Protein AF-A0A376RBI5-F1 (afdb_monomer_lite)

Organism: Escherichia coli (NCBI:txid562)

InterPro domains:
  IPR000683 Gfo/Idh/MocA-like oxidoreductase, N-terminal [PF01408] (3-58)
  IPR023282 Hydroxymethylglutaryl-CoA reductase, N-terminal [G3DSA:1.10.3270.10] (1-54)

pLDDT: mean 80.77, std 11.5, range [34.91, 89.94]

Sequence (66 aa):
MVINCAFIGFGKSTTRYHLPYVLNRKDSWHVAHIFRRHAKPEEQAPIYSHIHLTSDLGRSTKRSRC

Radius of gyration: 11.52 Å; chains: 1; bounding box: 31×20×27 Å

Secondary structure (DSSP, 8-state):
--EEEEEE--SHHIIIIIHHHHHH-TTTEEEEEEE-SS--GGGGSGGGTTSEEES-HHHHHHGGG-

Structure (mmCIF, N/CA/C/O backbone):
data_AF-A0A376RBI5-F1
#
_entry.id   AF-A0A376RBI5-F1
#
loop_
_atom_site.group_PDB
_atom_site.id
_atom_site.type_symbol
_atom_site.label_atom_id
_atom_site.label_alt_id
_atom_site.label_comp_id
_atom_site.label_asym_id
_atom_site.label_entity_id
_atom_site.label_seq_id
_atom_site.pdbx_PDB_ins_code
_atom_site.Cartn_x
_atom_site.Cartn_y
_atom_site.Cartn_z
_atom_site.occupancy
_atom_site.B_iso_or_equiv
_atom_site.auth_seq_id
_atom_site.auth_comp_id
_atom_site.auth_asym_id
_atom_site.auth_atom_id
_atom_site.pdbx_PDB_model_num
ATOM 1 N N . MET A 1 1 ? -17.052 -1.569 10.294 1.00 70.50 1 MET A N 1
ATOM 2 C CA . MET A 1 1 ? -17.128 -1.960 8.868 1.00 70.50 1 MET A CA 1
ATOM 3 C C . MET A 1 1 ? -15.731 -1.816 8.292 1.00 70.50 1 MET A C 1
ATOM 5 O O . MET A 1 1 ? -15.176 -0.738 8.436 1.00 70.50 1 MET A O 1
ATOM 9 N N . VAL A 1 2 ? -15.162 -2.875 7.709 1.00 79.25 2 VAL A N 1
ATOM 10 C CA . VAL A 1 2 ? -13.788 -2.870 7.169 1.00 79.25 2 VAL A CA 1
ATOM 11 C C . VAL A 1 2 ? -13.846 -2.801 5.646 1.00 79.25 2 VAL A C 1
ATOM 13 O O . VAL A 1 2 ? -14.541 -3.603 5.025 1.00 79.25 2 VAL A O 1
ATOM 16 N N . ILE A 1 3 ? -13.124 -1.856 5.045 1.00 84.19 3 ILE A N 1
ATOM 17 C CA . ILE A 1 3 ? -13.069 -1.680 3.590 1.00 84.19 3 ILE A CA 1
ATOM 18 C C . ILE A 1 3 ? -11.836 -2.395 3.037 1.00 84.19 3 ILE A C 1
ATOM 20 O O . ILE A 1 3 ? -10.700 -2.090 3.408 1.00 84.19 3 ILE A O 1
ATOM 24 N N . ASN A 1 4 ? -12.064 -3.320 2.105 1.00 86.25 4 ASN A N 1
ATOM 25 C CA . ASN A 1 4 ? -10.995 -3.973 1.359 1.00 86.25 4 ASN A CA 1
ATOM 26 C C . ASN A 1 4 ? -10.500 -3.057 0.237 1.00 86.25 4 ASN A C 1
ATOM 28 O O . ASN A 1 4 ? -11.266 -2.673 -0.645 1.00 86.25 4 ASN A O 1
ATOM 32 N N . CYS A 1 5 ? -9.211 -2.731 0.260 1.00 86.25 5 CYS A N 1
ATOM 33 C CA . CYS A 1 5 ? -8.569 -1.854 -0.712 1.00 86.25 5 CYS A CA 1
ATOM 34 C C . CYS A 1 5 ? -7.407 -2.542 -1.419 1.00 86.25 5 CYS A C 1
ATOM 36 O O . CYS A 1 5 ? -6.760 -3.445 -0.882 1.00 86.25 5 CYS A O 1
ATOM 38 N N . ALA A 1 6 ? -7.117 -2.059 -2.623 1.00 88.50 6 ALA A N 1
ATOM 39 C CA . ALA A 1 6 ? -5.944 -2.444 -3.386 1.00 88.50 6 ALA A CA 1
ATOM 40 C C . ALA A 1 6 ? -5.221 -1.197 -3.906 1.00 88.50 6 ALA A C 1
ATOM 42 O O . ALA A 1 6 ? -5.863 -0.237 -4.332 1.00 88.50 6 ALA A O 1
ATOM 43 N N . PHE A 1 7 ? -3.888 -1.218 -3.894 1.00 87.38 7 PHE A N 1
ATOM 44 C CA . PHE A 1 7 ? -3.074 -0.145 -4.468 1.00 87.38 7 PHE A CA 1
ATOM 45 C C . PHE A 1 7 ? -2.552 -0.540 -5.845 1.00 87.38 7 PHE A C 1
ATOM 47 O O . PHE A 1 7 ? -2.044 -1.644 -6.035 1.00 87.38 7 PHE A O 1
ATOM 54 N N . ILE A 1 8 ? -2.619 0.388 -6.799 1.00 88.19 8 ILE A N 1
ATOM 55 C CA . ILE A 1 8 ? -2.033 0.225 -8.130 1.00 88.19 8 ILE A CA 1
ATOM 56 C C . ILE A 1 8 ? -0.742 1.040 -8.184 1.00 88.19 8 ILE A C 1
ATOM 58 O O . ILE A 1 8 ? -0.745 2.228 -8.488 1.00 88.19 8 ILE A O 1
ATOM 62 N N . GLY A 1 9 ? 0.371 0.382 -7.866 1.00 85.88 9 GLY A N 1
ATOM 63 C CA . GLY A 1 9 ? 1.707 0.967 -7.839 1.00 85.88 9 GLY A CA 1
ATOM 64 C C . GLY A 1 9 ? 2.336 0.936 -6.447 1.00 85.88 9 GLY A C 1
ATOM 65 O O . GLY A 1 9 ? 1.835 1.545 -5.503 1.00 85.88 9 GLY A O 1
ATOM 66 N N . PHE A 1 10 ? 3.499 0.289 -6.341 1.00 88.12 10 PHE A N 1
ATOM 67 C CA . PHE A 1 10 ? 4.336 0.270 -5.138 1.00 88.12 10 PHE A CA 1
ATOM 68 C C . PHE A 1 10 ? 5.485 1.286 -5.264 1.00 88.12 10 PHE A C 1
ATOM 70 O O . PHE A 1 10 ? 6.652 0.955 -5.495 1.00 88.12 10 PHE A O 1
ATOM 77 N N . GLY A 1 11 ? 5.122 2.569 -5.262 1.00 87.12 11 GLY A N 1
ATOM 78 C CA . GLY A 1 11 ? 6.040 3.707 -5.381 1.00 87.12 11 GLY A CA 1
ATOM 79 C C . GLY A 1 11 ? 6.333 4.381 -4.041 1.00 87.12 11 GLY A C 1
ATOM 80 O O . GLY A 1 11 ? 5.697 4.065 -3.042 1.00 87.12 11 GLY A O 1
ATOM 81 N N . LYS A 1 12 ? 7.238 5.374 -4.048 1.00 86.38 12 LYS A N 1
ATOM 82 C CA . LYS A 1 12 ? 7.533 6.203 -2.862 1.00 86.38 12 LYS A CA 1
ATOM 83 C C . LYS A 1 12 ? 6.279 6.890 -2.321 1.00 86.38 12 LYS A C 1
ATOM 85 O O . LYS A 1 12 ? 6.153 7.045 -1.116 1.00 86.38 12 LYS A O 1
ATOM 90 N N . SER A 1 13 ? 5.356 7.297 -3.195 1.00 88.69 13 SER A N 1
ATOM 91 C CA . SER A 1 13 ? 4.091 7.905 -2.781 1.00 88.69 13 SER A CA 1
ATOM 92 C C . SER A 1 13 ? 3.272 6.940 -1.926 1.00 88.69 13 SER A C 1
ATOM 94 O O . SER A 1 13 ? 2.907 7.260 -0.798 1.00 88.69 13 SER A O 1
ATOM 96 N N . THR A 1 14 ? 3.060 5.727 -2.435 1.00 88.06 14 THR A N 1
ATOM 97 C CA . THR A 1 14 ? 2.313 4.664 -1.763 1.00 88.06 14 THR A CA 1
ATOM 98 C C . THR A 1 14 ? 2.968 4.255 -0.448 1.00 88.06 14 THR A C 1
ATOM 100 O O . THR A 1 14 ? 2.294 4.228 0.578 1.00 88.06 14 THR A O 1
ATOM 103 N N . THR A 1 15 ? 4.278 3.996 -0.443 1.00 88.38 15 THR A N 1
ATOM 104 C CA . THR A 1 15 ? 4.986 3.508 0.752 1.00 88.38 15 THR A CA 1
ATOM 105 C C . THR A 1 15 ? 5.198 4.576 1.818 1.00 88.38 15 THR A C 1
ATOM 107 O O . THR A 1 15 ? 5.173 4.251 3.001 1.00 88.38 15 THR A O 1
ATOM 110 N N . ARG A 1 16 ? 5.365 5.848 1.436 1.00 87.56 16 ARG A N 1
ATOM 111 C CA . ARG A 1 16 ? 5.639 6.942 2.381 1.00 87.56 16 ARG A CA 1
ATOM 112 C C . ARG A 1 16 ? 4.381 7.637 2.895 1.00 87.56 16 ARG A C 1
ATOM 114 O O . ARG A 1 16 ? 4.349 8.004 4.063 1.00 87.56 16 ARG A O 1
ATOM 121 N N . TYR A 1 17 ? 3.373 7.840 2.046 1.00 89.94 17 TYR A N 1
ATOM 122 C CA . TYR A 1 17 ? 2.223 8.691 2.384 1.00 89.94 17 TYR A CA 1
ATOM 123 C C . TYR A 1 17 ? 0.899 7.941 2.513 1.00 89.94 17 TYR A C 1
ATOM 125 O O . TYR A 1 17 ? -0.011 8.462 3.146 1.00 89.94 17 TYR A O 1
ATOM 133 N N . HIS A 1 18 ? 0.767 6.733 1.956 1.00 89.38 18 HIS A N 1
ATOM 134 C CA . HIS A 1 18 ? -0.494 5.985 2.028 1.00 89.38 18 HIS A CA 1
ATOM 135 C C . HIS A 1 18 ? -0.417 4.806 2.999 1.00 89.38 18 HIS A C 1
ATOM 137 O O . HIS A 1 18 ? -1.172 4.759 3.971 1.00 89.38 18 HIS A O 1
ATOM 143 N N . LEU A 1 19 ? 0.509 3.871 2.773 1.00 88.31 19 LEU A N 1
ATOM 144 C CA . LEU A 1 19 ? 0.598 2.630 3.548 1.00 88.31 19 LEU A CA 1
ATOM 145 C C . LEU A 1 19 ? 0.749 2.855 5.059 1.00 88.31 19 LEU A C 1
ATOM 147 O O . LEU A 1 19 ? 0.025 2.184 5.787 1.00 88.31 19 LEU A O 1
ATOM 151 N N . PRO A 1 20 ? 1.562 3.802 5.570 1.00 89.62 20 PRO A N 1
ATOM 152 C CA . PRO A 1 20 ? 1.691 3.996 7.015 1.00 89.62 20 PRO A CA 1
ATOM 153 C C . PRO A 1 20 ? 0.360 4.351 7.689 1.00 89.62 20 PRO A C 1
ATOM 155 O O . PRO A 1 20 ? 0.054 3.843 8.762 1.00 89.62 20 PRO A O 1
ATOM 158 N N . TYR A 1 21 ? -0.472 5.167 7.038 1.00 89.31 21 TYR A N 1
ATOM 159 C CA . TYR A 1 21 ? -1.765 5.578 7.587 1.00 89.31 21 TYR A CA 1
ATOM 160 C C . TYR A 1 21 ? -2.827 4.488 7.467 1.00 89.31 21 TYR A C 1
ATOM 162 O O . TYR A 1 21 ? -3.615 4.300 8.392 1.00 89.31 21 TYR A O 1
ATOM 170 N N . VAL A 1 22 ? -2.845 3.765 6.346 1.00 87.44 22 VAL A N 1
ATOM 171 C CA . VAL A 1 22 ? -3.813 2.684 6.119 1.00 87.44 22 VAL A CA 1
ATOM 172 C C . VAL A 1 22 ? -3.501 1.483 7.013 1.00 87.44 22 VAL A C 1
ATOM 174 O O . VAL A 1 22 ? -4.403 0.945 7.647 1.00 87.44 22 VAL A O 1
ATOM 177 N N . LEU A 1 23 ? -2.225 1.112 7.149 1.00 85.81 23 LEU A N 1
ATOM 178 C CA . LEU A 1 23 ? -1.789 0.009 8.013 1.00 85.81 23 LEU A CA 1
ATOM 179 C C . LEU A 1 23 ? -1.949 0.311 9.506 1.00 85.81 23 LEU A C 1
ATOM 181 O O . LEU A 1 23 ? -2.043 -0.627 10.296 1.00 85.81 23 LEU A O 1
ATOM 185 N N . ASN A 1 24 ? -1.999 1.589 9.893 1.00 88.06 24 ASN A N 1
ATOM 186 C CA . ASN A 1 24 ? -2.301 1.989 11.267 1.00 88.06 24 ASN A CA 1
ATOM 187 C C . ASN A 1 24 ? -3.805 1.906 11.596 1.00 88.06 24 ASN A C 1
ATOM 189 O O . ASN A 1 24 ? -4.169 1.876 12.765 1.00 88.06 24 ASN A O 1
ATOM 193 N N . ARG A 1 25 ? -4.683 1.850 10.584 1.00 86.56 25 ARG A N 1
ATOM 194 C CA . ARG A 1 25 ? -6.151 1.831 10.729 1.00 86.56 25 ARG A CA 1
ATOM 195 C C . ARG A 1 25 ? -6.749 0.485 10.312 1.00 86.56 25 ARG A C 1
ATOM 197 O O . ARG A 1 25 ? -7.648 0.426 9.469 1.00 86.56 25 ARG A O 1
ATOM 204 N N . LYS A 1 26 ? -6.228 -0.606 10.881 1.00 79.88 26 LYS A N 1
ATOM 205 C CA . LYS A 1 26 ? -6.640 -1.989 10.550 1.00 79.88 26 LYS A CA 1
ATOM 206 C C . LYS A 1 26 ? -8.100 -2.294 10.896 1.00 79.88 26 LYS A C 1
ATOM 208 O O . LYS A 1 26 ? -8.693 -3.206 10.334 1.00 79.88 26 LYS A O 1
ATOM 213 N N . ASP A 1 27 ? -8.665 -1.528 11.819 1.00 82.94 27 ASP A N 1
ATOM 214 C CA . ASP A 1 27 ? -10.066 -1.553 12.243 1.00 82.94 27 ASP A CA 1
ATOM 215 C C . ASP A 1 27 ? -11.037 -1.090 11.143 1.00 82.94 27 ASP A C 1
ATOM 217 O O . ASP A 1 27 ? -12.206 -1.479 11.141 1.00 82.94 27 ASP A O 1
ATOM 221 N N . SER A 1 28 ? -10.547 -0.282 10.198 1.00 83.94 28 SER A N 1
ATOM 222 C CA . SER A 1 28 ? -11.356 0.362 9.161 1.00 83.94 28 SER A CA 1
ATOM 223 C C . SER A 1 28 ? -10.925 -0.027 7.742 1.00 83.94 28 SER A C 1
ATOM 225 O O . SER A 1 28 ? -11.758 -0.058 6.835 1.00 83.94 28 SER A O 1
ATOM 227 N N . TRP A 1 29 ? -9.646 -0.356 7.533 1.00 86.00 29 TRP A N 1
ATOM 228 C CA . TRP A 1 29 ? -9.069 -0.600 6.212 1.00 86.00 29 TRP A CA 1
ATOM 229 C C . TRP A 1 29 ? -8.226 -1.869 6.178 1.00 86.00 29 TRP A C 1
ATOM 231 O O . TRP A 1 29 ? -7.362 -2.090 7.026 1.00 86.00 29 TRP A O 1
ATOM 241 N N . HIS A 1 30 ? -8.427 -2.667 5.134 1.00 86.12 30 HIS A N 1
ATOM 242 C CA . HIS A 1 30 ? -7.653 -3.873 4.883 1.00 86.12 30 HIS A CA 1
ATOM 243 C C . HIS A 1 30 ? -7.068 -3.840 3.467 1.00 86.12 30 HIS A C 1
ATOM 245 O O . HIS A 1 30 ? -7.796 -3.778 2.476 1.00 86.12 30 HIS A O 1
ATOM 251 N N . VAL A 1 31 ? -5.736 -3.857 3.362 1.00 85.81 31 VAL A N 1
ATOM 252 C CA . VAL A 1 31 ? -5.034 -3.832 2.072 1.00 85.81 31 VAL A CA 1
ATOM 253 C C . VAL A 1 31 ? -4.847 -5.261 1.581 1.00 85.81 31 VAL A C 1
ATOM 255 O O . VAL A 1 31 ? -3.946 -5.964 2.026 1.00 85.81 31 VAL A O 1
ATOM 258 N N . ALA A 1 32 ? -5.694 -5.690 0.651 1.00 84.19 32 ALA A N 1
ATOM 259 C CA . ALA A 1 32 ? -5.672 -7.061 0.151 1.00 84.19 32 ALA A CA 1
ATOM 260 C C . ALA A 1 32 ? -4.580 -7.278 -0.907 1.00 84.19 32 ALA A C 1
ATOM 262 O O . ALA A 1 32 ? -3.924 -8.320 -0.908 1.00 84.19 32 ALA A O 1
ATOM 263 N N . HIS A 1 33 ? -4.390 -6.304 -1.807 1.00 85.31 33 HIS A N 1
ATOM 264 C CA . HIS A 1 33 ? -3.462 -6.426 -2.935 1.00 85.31 33 HIS A CA 1
ATOM 265 C C . HIS A 1 33 ? -2.685 -5.145 -3.200 1.00 85.31 33 HIS A C 1
ATOM 267 O O . HIS A 1 33 ? -3.220 -4.037 -3.128 1.00 85.31 33 HIS A O 1
ATOM 273 N N . ILE A 1 34 ? -1.429 -5.304 -3.600 1.00 87.44 34 ILE A N 1
ATOM 274 C CA . ILE A 1 34 ? -0.613 -4.217 -4.134 1.00 87.44 34 ILE A CA 1
ATOM 275 C C . ILE A 1 34 ? -0.085 -4.654 -5.495 1.00 87.44 34 ILE A C 1
ATOM 277 O O . ILE A 1 34 ? 0.679 -5.612 -5.616 1.00 87.44 34 ILE A O 1
ATOM 281 N N . PHE A 1 35 ? -0.490 -3.928 -6.532 1.00 88.38 35 PHE A N 1
ATOM 282 C CA . PHE A 1 35 ? 0.030 -4.117 -7.874 1.00 88.38 35 PHE A CA 1
ATOM 283 C C . PHE A 1 35 ? 1.345 -3.357 -8.069 1.00 88.38 35 PHE A C 1
ATOM 285 O O . PHE A 1 35 ? 1.474 -2.190 -7.689 1.00 88.38 35 PHE A O 1
ATOM 292 N N . ARG A 1 36 ? 2.312 -3.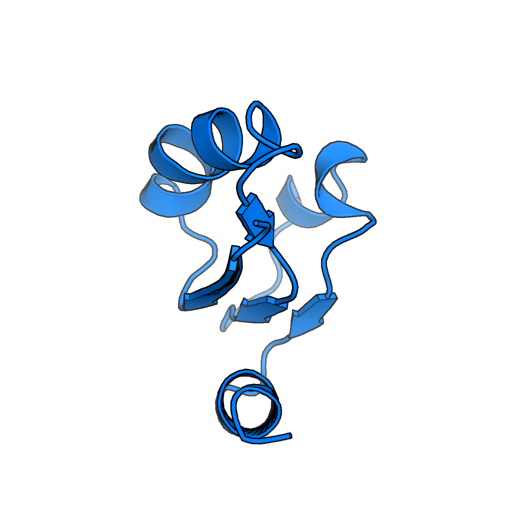991 -8.732 1.00 85.94 36 ARG A N 1
ATOM 293 C CA . ARG A 1 36 ? 3.609 -3.396 -9.068 1.00 85.94 36 ARG A CA 1
ATOM 294 C C . ARG A 1 36 ? 4.197 -3.983 -10.349 1.00 85.94 36 ARG A C 1
ATOM 296 O O . ARG A 1 36 ? 4.196 -5.187 -10.547 1.00 85.94 36 ARG A O 1
ATOM 303 N N . ARG A 1 37 ? 4.791 -3.145 -11.201 1.00 83.44 37 ARG A N 1
ATOM 304 C CA . ARG A 1 37 ? 5.436 -3.622 -12.442 1.00 83.44 37 ARG A CA 1
ATOM 305 C C . ARG A 1 37 ? 6.764 -4.344 -12.197 1.00 83.44 37 ARG A C 1
ATOM 307 O O . ARG A 1 37 ? 7.025 -5.363 -12.818 1.00 83.44 37 ARG A O 1
ATOM 314 N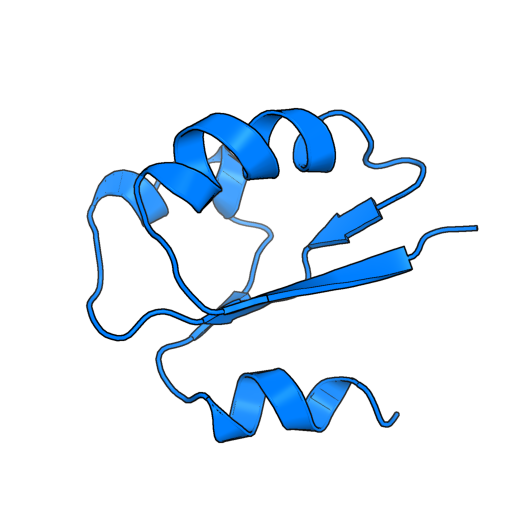 N . HIS A 1 38 ? 7.572 -3.844 -11.264 1.00 83.31 38 HIS A N 1
ATOM 315 C CA . HIS A 1 38 ? 8.882 -4.405 -10.928 1.00 83.31 38 HIS A CA 1
ATOM 316 C C . HIS A 1 38 ? 8.959 -4.687 -9.435 1.00 83.31 38 HIS A C 1
ATOM 318 O O . HIS A 1 38 ? 8.435 -3.898 -8.646 1.00 83.31 38 HIS A O 1
ATOM 324 N N . ALA A 1 39 ? 9.602 -5.798 -9.073 1.00 81.44 39 ALA A N 1
ATOM 325 C CA . ALA A 1 39 ? 9.881 -6.123 -7.682 1.00 81.44 39 ALA A CA 1
ATOM 326 C C . ALA A 1 39 ? 10.875 -5.117 -7.101 1.00 81.44 39 ALA A C 1
ATOM 328 O O . ALA A 1 39 ? 11.852 -4.744 -7.751 1.00 81.44 39 ALA A O 1
ATOM 329 N N . LYS A 1 40 ? 10.615 -4.684 -5.875 1.00 82.94 40 LYS A N 1
ATOM 330 C CA . LYS A 1 40 ? 11.459 -3.803 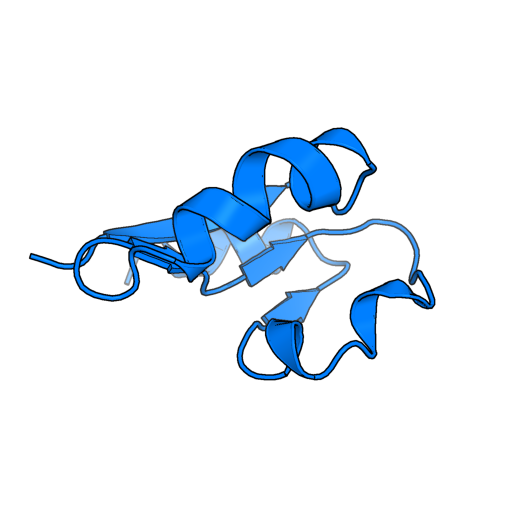-5.084 1.00 82.94 40 LYS A CA 1
ATOM 331 C C . LYS A 1 40 ? 11.858 -4.501 -3.787 1.00 82.94 40 LYS A C 1
ATOM 333 O O . LYS A 1 40 ? 11.039 -5.206 -3.202 1.00 82.94 40 LYS A O 1
ATOM 338 N N . PRO A 1 41 ? 13.076 -4.250 -3.285 1.00 83.00 41 PRO A N 1
ATOM 339 C CA . PRO A 1 41 ? 13.541 -4.835 -2.028 1.00 83.00 41 PRO A CA 1
ATOM 340 C C . PRO A 1 41 ? 12.693 -4.400 -0.821 1.00 83.00 41 PRO A C 1
ATOM 342 O O . PRO A 1 41 ? 12.520 -5.168 0.116 1.00 83.00 41 PRO A O 1
ATOM 345 N N . GLU A 1 42 ? 12.083 -3.209 -0.870 1.00 82.75 42 GLU A N 1
ATOM 346 C CA . GLU A 1 42 ? 11.186 -2.691 0.180 1.00 82.75 42 GLU A CA 1
ATOM 347 C C . GLU A 1 42 ? 9.981 -3.607 0.475 1.00 82.75 42 GLU A C 1
ATOM 349 O O . GLU A 1 42 ? 9.384 -3.527 1.545 1.00 82.75 42 GLU A O 1
ATOM 354 N N . GLU A 1 43 ? 9.615 -4.488 -0.454 1.00 77.75 43 GLU A N 1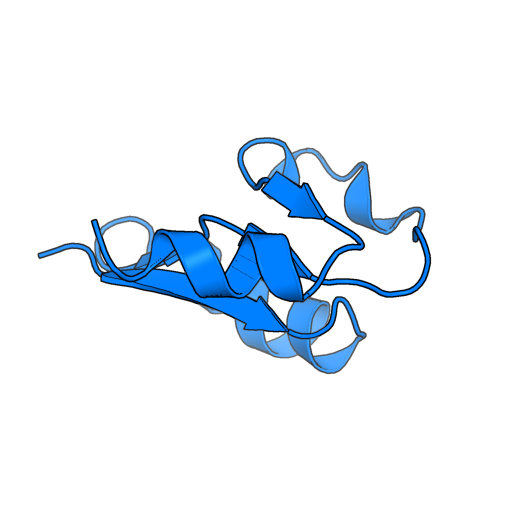
ATOM 355 C CA . GLU A 1 43 ? 8.488 -5.413 -0.307 1.00 77.75 43 GLU A CA 1
ATOM 356 C C . GLU A 1 43 ? 8.736 -6.539 0.691 1.00 77.75 43 GLU A C 1
ATOM 358 O O . GLU A 1 43 ? 7.784 -7.097 1.227 1.00 77.75 43 GLU A O 1
ATOM 363 N N . GLN A 1 44 ? 10.002 -6.870 0.951 1.00 79.31 44 GLN A N 1
ATOM 364 C CA . GLN A 1 44 ? 10.383 -7.905 1.918 1.00 79.31 44 GLN A CA 1
ATOM 365 C C . GLN A 1 44 ? 10.249 -7.425 3.366 1.00 79.31 44 GLN A C 1
ATOM 367 O O . GLN A 1 44 ? 10.504 -8.187 4.298 1.00 79.31 44 GLN A O 1
ATOM 372 N N . ALA A 1 45 ? 9.835 -6.171 3.576 1.00 84.81 45 ALA A N 1
ATOM 373 C CA . ALA A 1 45 ? 9.590 -5.658 4.907 1.00 84.81 45 ALA A CA 1
ATOM 374 C C . ALA A 1 45 ? 8.470 -6.468 5.602 1.00 84.81 45 ALA A C 1
ATOM 376 O O . ALA A 1 45 ? 7.408 -6.690 5.008 1.00 84.81 45 ALA A O 1
ATOM 377 N N . PRO A 1 46 ? 8.637 -6.849 6.885 1.00 84.56 46 PRO A N 1
ATOM 378 C CA . PRO A 1 46 ? 7.662 -7.670 7.614 1.00 84.56 46 PRO A CA 1
ATOM 379 C C . PRO A 1 46 ? 6.257 -7.062 7.649 1.00 84.56 46 PRO A C 1
ATOM 381 O O . PRO A 1 46 ? 5.259 -7.780 7.702 1.00 84.56 46 PRO A O 1
ATOM 384 N N . ILE A 1 47 ? 6.175 -5.732 7.567 1.00 83.38 47 ILE A N 1
ATOM 385 C CA . ILE A 1 47 ? 4.924 -4.972 7.550 1.00 83.38 47 ILE A CA 1
ATOM 386 C C . ILE A 1 47 ? 4.039 -5.266 6.333 1.00 83.38 47 ILE A C 1
ATOM 388 O O . ILE A 1 47 ? 2.845 -5.006 6.407 1.00 83.38 47 ILE A O 1
ATOM 392 N N . TYR A 1 48 ? 4.579 -5.821 5.244 1.00 84.12 48 TYR A N 1
ATOM 393 C CA . TYR A 1 48 ? 3.821 -6.145 4.027 1.00 84.12 48 TYR A CA 1
ATOM 394 C C . TYR A 1 48 ? 3.571 -7.646 3.848 1.00 84.12 48 TYR A C 1
ATOM 396 O O . TYR A 1 48 ? 2.926 -8.042 2.884 1.00 84.12 48 TYR A O 1
ATOM 404 N N . SER A 1 49 ? 4.027 -8.482 4.784 1.00 82.75 49 SER A N 1
ATOM 405 C CA . SER A 1 49 ? 3.919 -9.951 4.717 1.00 82.75 49 SER A CA 1
ATOM 406 C C . SER A 1 49 ? 2.486 -10.477 4.554 1.00 82.75 49 SER A C 1
ATOM 408 O O . SER A 1 49 ? 2.274 -11.531 3.965 1.00 82.75 49 SER A O 1
ATOM 410 N N . HIS A 1 50 ? 1.499 -9.732 5.051 1.00 83.62 50 HIS A N 1
ATOM 411 C CA . HIS A 1 50 ? 0.078 -10.071 4.981 1.00 83.62 50 HIS A CA 1
ATOM 412 C C . HIS A 1 50 ? -0.615 -9.564 3.705 1.00 83.62 50 HIS A C 1
ATOM 414 O O . HIS A 1 50 ? -1.814 -9.771 3.538 1.00 83.62 50 HIS A O 1
ATOM 420 N N . ILE A 1 51 ? 0.115 -8.884 2.815 1.00 85.88 51 ILE A N 1
ATOM 421 C CA . ILE A 1 51 ? -0.429 -8.248 1.616 1.00 85.88 51 ILE A CA 1
ATOM 422 C C . ILE A 1 51 ? 0.009 -9.031 0.381 1.00 85.88 51 ILE A C 1
ATOM 424 O O . ILE A 1 51 ? 1.191 -9.321 0.189 1.00 85.88 51 ILE A O 1
ATOM 428 N N . HIS A 1 52 ? -0.932 -9.329 -0.514 1.00 85.62 52 HIS A N 1
ATOM 429 C CA . HIS A 1 52 ? -0.604 -9.997 -1.767 1.00 85.62 52 HIS A CA 1
ATOM 430 C C . HIS A 1 52 ? -0.019 -9.001 -2.775 1.00 85.62 52 HIS A C 1
ATOM 432 O O . HIS A 1 52 ? -0.717 -8.164 -3.352 1.00 85.62 52 HIS A O 1
ATOM 438 N N . LEU A 1 53 ? 1.286 -9.100 -3.011 1.00 84.25 53 LEU A N 1
ATOM 439 C CA . LEU A 1 53 ? 1.976 -8.336 -4.046 1.00 84.25 53 LEU A CA 1
ATOM 440 C C . LEU A 1 53 ? 1.874 -9.074 -5.383 1.00 84.25 53 LEU A C 1
ATOM 442 O O . LEU A 1 53 ? 2.235 -10.246 -5.489 1.00 84.25 53 LEU A O 1
ATOM 446 N N . THR A 1 54 ? 1.383 -8.396 -6.417 1.00 85.56 54 THR A N 1
ATOM 447 C CA . THR A 1 54 ? 1.250 -8.981 -7.756 1.00 85.56 54 THR A CA 1
ATOM 448 C C . THR A 1 54 ? 1.743 -8.031 -8.838 1.00 85.56 54 THR A C 1
ATOM 450 O O . THR A 1 54 ? 1.643 -6.812 -8.713 1.00 85.56 54 THR A O 1
ATOM 453 N N . SER A 1 55 ? 2.282 -8.585 -9.920 1.00 84.00 55 SER A N 1
ATOM 454 C CA . SER A 1 55 ? 2.648 -7.842 -11.128 1.00 84.00 55 SER A CA 1
ATOM 455 C C . SER A 1 55 ? 1.644 -7.988 -12.263 1.00 84.00 55 SER A C 1
ATOM 457 O O . SER A 1 55 ? 1.882 -7.464 -13.348 1.00 84.00 55 SER A O 1
ATOM 459 N N . ASP A 1 56 ? 0.508 -8.643 -12.010 1.00 81.81 56 ASP A N 1
ATOM 460 C CA . ASP A 1 56 ? -0.585 -8.765 -12.968 1.00 81.81 56 ASP A CA 1
ATOM 461 C C . ASP A 1 56 ? -1.760 -7.856 -12.577 1.00 81.81 56 ASP A C 1
ATOM 463 O O . ASP A 1 56 ? -2.416 -8.040 -11.547 1.00 81.81 56 ASP A O 1
ATOM 467 N N . LEU A 1 57 ?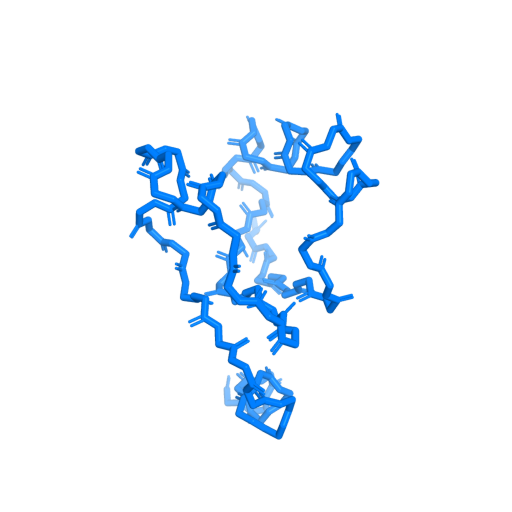 -2.023 -6.840 -13.405 1.00 74.31 57 LEU A N 1
ATOM 468 C CA . LEU A 1 57 ? -3.076 -5.852 -13.143 1.00 74.31 57 LEU A CA 1
ATOM 469 C C . LEU A 1 57 ? -4.471 -6.481 -13.277 1.00 74.31 57 LEU A C 1
ATOM 471 O O . LEU A 1 57 ? -5.401 -6.113 -12.551 1.00 74.31 57 LEU A O 1
ATOM 475 N N . GLY A 1 58 ? -4.603 -7.462 -14.175 1.00 68.31 58 GLY A N 1
ATOM 476 C CA . GLY A 1 58 ? -5.839 -8.208 -14.384 1.00 68.31 58 GLY A CA 1
ATOM 477 C C . GLY A 1 58 ? -6.259 -8.983 -13.135 1.00 68.31 58 GLY A C 1
ATOM 478 O O . GLY A 1 58 ? -7.433 -8.991 -12.779 1.00 68.31 58 GLY A O 1
ATOM 479 N N . ARG A 1 59 ? -5.312 -9.584 -12.413 1.00 61.75 59 ARG A N 1
ATOM 480 C CA . ARG A 1 59 ? -5.575 -10.341 -11.183 1.00 61.75 59 ARG A CA 1
ATOM 481 C C . ARG A 1 59 ? -5.960 -9.446 -10.005 1.00 61.75 59 ARG A C 1
ATOM 483 O O . ARG A 1 59 ? -6.817 -9.839 -9.219 1.00 61.75 59 ARG A O 1
ATOM 490 N N . SER A 1 60 ? -5.381 -8.245 -9.912 1.00 60.16 60 SER A N 1
ATOM 491 C CA . SER A 1 60 ? -5.686 -7.273 -8.846 1.00 60.16 60 SER A CA 1
ATOM 492 C C . SER A 1 60 ? -7.123 -6.735 -8.936 1.00 60.16 60 SER A C 1
ATOM 494 O O . SER A 1 60 ? -7.819 -6.611 -7.931 1.00 60.16 60 SER A O 1
ATOM 496 N N . THR A 1 61 ? -7.608 -6.481 -10.154 1.00 60.97 61 THR A N 1
ATOM 497 C CA . THR A 1 61 ? -8.937 -5.888 -10.401 1.00 60.97 61 THR A CA 1
ATOM 498 C C . THR A 1 61 ? -10.079 -6.905 -10.448 1.00 60.97 61 THR A C 1
ATOM 500 O O . THR A 1 61 ? -11.233 -6.536 -10.256 1.00 60.97 61 THR A O 1
ATOM 503 N N . LYS A 1 62 ? -9.789 -8.194 -10.662 1.00 56.56 62 LYS A N 1
ATOM 504 C CA . LYS A 1 62 ? -10.817 -9.247 -10.750 1.00 56.56 62 LYS A CA 1
ATOM 505 C C . LYS A 1 62 ? -11.399 -9.682 -9.401 1.00 56.56 62 LYS A C 1
ATOM 507 O O . LYS A 1 62 ? -12.466 -10.284 -9.389 1.00 56.56 62 LYS A O 1
ATOM 512 N N . ARG A 1 63 ? -10.743 -9.379 -8.273 1.00 53.47 63 ARG A N 1
ATOM 513 C CA . ARG A 1 63 ? -11.194 -9.820 -6.936 1.00 53.47 63 ARG A CA 1
ATOM 514 C C . ARG A 1 63 ? -12.164 -8.855 -6.241 1.00 53.47 63 ARG A C 1
ATOM 516 O O . ARG A 1 63 ? -12.650 -9.185 -5.172 1.00 53.47 63 ARG A O 1
ATOM 523 N N . SER A 1 64 ? -12.463 -7.695 -6.832 1.00 51.47 64 SER A N 1
ATOM 524 C CA . SER A 1 64 ? -13.452 -6.739 -6.302 1.00 51.47 64 SER A CA 1
ATOM 525 C C . SER A 1 64 ? -14.902 -7.046 -6.709 1.00 51.47 64 SER A C 1
ATOM 527 O O . SER A 1 64 ? -15.791 -6.266 -6.383 1.00 51.47 64 SER A O 1
ATO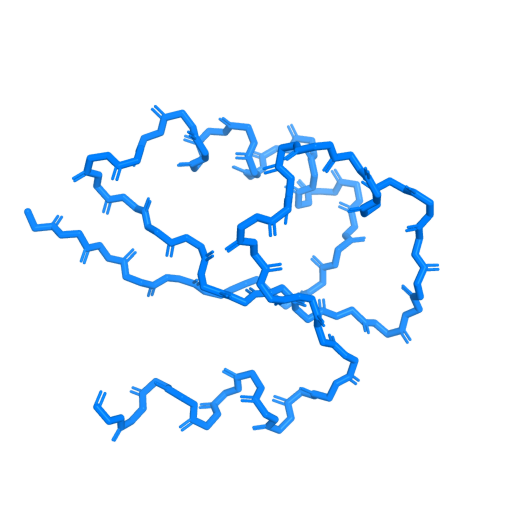M 529 N N . ARG A 1 65 ? -15.154 -8.152 -7.430 1.00 43.75 65 ARG A N 1
ATOM 530 C CA . ARG A 1 65 ? -16.492 -8.569 -7.902 1.00 43.75 65 ARG A CA 1
ATOM 531 C C . ARG A 1 65 ? -17.015 -9.886 -7.302 1.00 43.75 65 ARG A C 1
ATOM 533 O O . ARG A 1 65 ? -17.962 -10.437 -7.853 1.00 43.75 65 ARG A O 1
ATOM 540 N N . CYS A 1 66 ? -16.424 -10.391 -6.219 1.00 34.91 66 CYS A N 1
ATOM 541 C CA . CYS A 1 66 ? -16.994 -11.508 -5.456 1.00 34.91 66 CYS A CA 1
ATOM 542 C C . CYS A 1 66 ? -17.400 -11.044 -4.065 1.00 34.91 66 CYS A C 1
ATOM 544 O O . CYS A 1 66 ? -16.571 -10.351 -3.433 1.00 34.91 66 CYS A O 1
#

Foldseek 3Di:
DADEDEAEEPDCCCVPPNLVVQLVPRVHYDDAEYEYQDDDPVCPPPSNVNHHYDPDPVVRPVVVPD